Protein AF-A0AB38G2Z1-F1 (afdb_monomer_lite)

InterPro domains:
  IPR015406 Tip attachment protein J, central straight fiber domain [PF09327] (31-161)
  IPR053171 Viral Tip Attachment Protein [PTHR36251] (5-159)

Structure (mmCIF, N/CA/C/O backbone):
data_AF-A0AB38G2Z1-F1
#
_entry.id   AF-A0AB38G2Z1-F1
#
loop_
_atom_site.group_PDB
_atom_site.id
_atom_site.type_symbol
_atom_site.label_atom_id
_atom_site.label_alt_id
_atom_site.label_comp_id
_atom_site.label_asym_id
_atom_site.label_entity_id
_atom_site.label_seq_id
_atom_site.pdbx_PDB_ins_code
_atom_site.Cartn_x
_atom_site.Cartn_y
_atom_site.Cartn_z
_atom_site.occupancy
_atom_site.B_iso_or_equiv
_atom_site.auth_seq_id
_atom_site.auth_comp_id
_atom_site.auth_asym_id
_atom_site.auth_atom_id
_atom_site.pdbx_PDB_model_num
ATOM 1 N N . MET A 1 1 ? -8.524 14.652 27.111 1.00 71.44 1 MET A N 1
ATOM 2 C CA . MET A 1 1 ? -8.494 13.178 27.231 1.00 71.44 1 MET A CA 1
ATOM 3 C C . MET A 1 1 ? -9.854 12.721 27.721 1.00 71.44 1 MET A C 1
ATOM 5 O O . MET A 1 1 ? -10.343 13.290 28.689 1.00 71.44 1 MET A O 1
ATOM 9 N N . VAL A 1 2 ? -10.453 11.740 27.056 1.00 78.50 2 VAL A N 1
ATOM 10 C CA . VAL A 1 2 ? -11.682 11.056 27.477 1.00 78.50 2 VAL A CA 1
ATOM 11 C C . VAL A 1 2 ? -11.303 9.614 27.784 1.00 78.50 2 VAL A C 1
ATOM 13 O O . VAL A 1 2 ? -10.654 8.971 26.965 1.00 78.50 2 VAL A O 1
ATOM 16 N N . LYS A 1 3 ? -11.662 9.116 28.967 1.00 84.94 3 LYS A N 1
ATOM 17 C CA . LYS A 1 3 ? -11.388 7.740 29.392 1.00 84.94 3 LYS A CA 1
ATOM 18 C C . LYS A 1 3 ? -12.675 7.131 29.926 1.00 84.94 3 LYS A C 1
ATOM 20 O O . LYS A 1 3 ? -13.270 7.692 30.843 1.00 84.94 3 LYS A O 1
ATOM 25 N N . THR A 1 4 ? -13.051 5.980 29.387 1.00 87.44 4 THR A N 1
ATOM 26 C CA . THR A 1 4 ? -14.281 5.275 29.748 1.00 87.44 4 THR A CA 1
ATOM 27 C C . THR A 1 4 ? -13.966 3.803 29.959 1.00 87.44 4 THR A C 1
ATOM 29 O O . THR A 1 4 ? -13.346 3.166 29.113 1.00 87.44 4 THR A O 1
ATOM 32 N N . THR A 1 5 ? -14.403 3.245 31.082 1.00 78.25 5 THR A N 1
ATOM 33 C CA . THR A 1 5 ? -14.364 1.802 31.339 1.00 78.25 5 THR A CA 1
ATOM 34 C C . THR A 1 5 ? -15.727 1.379 31.854 1.00 78.25 5 THR A C 1
ATOM 36 O O . THR A 1 5 ? -16.205 1.951 32.832 1.00 78.25 5 THR A O 1
ATOM 39 N N . VAL A 1 6 ? -16.344 0.401 31.199 1.00 83.56 6 VAL A N 1
ATOM 40 C CA . VAL A 1 6 ? -17.658 -0.143 31.552 1.00 83.56 6 VAL A CA 1
ATOM 41 C C . VAL A 1 6 ? -17.539 -1.659 31.632 1.00 83.56 6 VAL A C 1
ATOM 43 O O . VAL A 1 6 ? -16.950 -2.280 30.749 1.00 83.56 6 VAL A O 1
ATOM 46 N N . ALA A 1 7 ? -18.096 -2.245 32.686 1.00 77.06 7 ALA A N 1
ATOM 47 C CA . ALA A 1 7 ? -18.267 -3.683 32.829 1.00 77.06 7 ALA A CA 1
ATOM 48 C C . ALA A 1 7 ? -19.706 -3.954 33.287 1.00 77.06 7 ALA A C 1
ATOM 50 O O . ALA A 1 7 ? -20.135 -3.466 34.330 1.00 77.06 7 ALA A O 1
ATOM 51 N N . GLU A 1 8 ? -20.435 -4.709 32.480 1.00 82.69 8 GLU A N 1
ATOM 52 C CA . GLU A 1 8 ? -21.774 -5.238 32.724 1.00 82.69 8 GLU A CA 1
ATOM 53 C C . GLU A 1 8 ? -21.697 -6.772 32.710 1.00 82.69 8 GLU A C 1
ATOM 55 O O . GLU A 1 8 ? -20.661 -7.336 32.355 1.00 82.69 8 GLU A O 1
ATOM 60 N N . VAL A 1 9 ? -22.784 -7.455 33.086 1.00 76.06 9 VAL A N 1
ATOM 61 C CA . VAL A 1 9 ? -22.816 -8.928 33.213 1.00 76.06 9 VAL A CA 1
ATOM 62 C C . VAL A 1 9 ? -22.315 -9.632 31.945 1.00 76.06 9 VAL A C 1
ATOM 64 O O . VAL A 1 9 ? -21.557 -10.590 32.052 1.00 76.06 9 VAL A O 1
ATOM 67 N N . ASP A 1 10 ? -22.651 -9.097 30.766 1.00 85.06 10 ASP A N 1
ATOM 68 C CA . ASP A 1 10 ? -22.335 -9.713 29.471 1.00 85.06 10 ASP A CA 1
ATOM 69 C C . ASP A 1 10 ? -21.431 -8.850 28.575 1.00 85.06 10 ASP A C 1
ATOM 71 O O . ASP A 1 10 ? -21.252 -9.167 27.396 1.00 85.06 10 ASP A O 1
ATOM 75 N N . LYS A 1 11 ? -20.880 -7.740 29.090 1.00 90.56 11 LYS A N 1
ATOM 76 C CA . LYS A 1 11 ? -20.107 -6.787 28.278 1.00 90.56 11 LYS A CA 1
ATOM 77 C C . LYS A 1 11 ? -19.007 -6.083 29.063 1.00 90.56 11 LYS A C 1
ATOM 79 O O . LYS A 1 11 ? -19.262 -5.460 30.086 1.00 90.56 11 LYS A O 1
ATOM 84 N N . ALA A 1 12 ? -17.800 -6.068 28.513 1.00 92.25 12 ALA A N 1
ATOM 85 C CA . ALA A 1 12 ? -16.697 -5.216 28.938 1.00 92.25 12 ALA A CA 1
ATOM 86 C C . ALA A 1 12 ? -16.305 -4.253 27.806 1.00 92.25 12 ALA A C 1
ATOM 88 O O . ALA A 1 12 ? -16.150 -4.654 26.653 1.00 92.25 12 ALA A O 1
ATOM 89 N N . LEU A 1 13 ? -16.127 -2.975 28.134 1.00 94.62 13 LEU A N 1
ATOM 90 C CA . LEU A 1 13 ? -15.671 -1.921 27.227 1.00 94.62 13 LEU A CA 1
ATOM 91 C C . LEU A 1 13 ? -14.599 -1.089 27.930 1.00 94.62 13 LEU A C 1
ATOM 93 O O . LEU A 1 13 ? -14.817 -0.575 29.026 1.00 94.62 13 LEU A O 1
ATOM 97 N N . ALA A 1 14 ? -13.471 -0.890 27.261 1.00 96.06 14 ALA A N 1
ATOM 98 C CA . ALA A 1 14 ? -12.477 0.106 27.620 1.00 96.06 14 ALA A CA 1
ATOM 99 C C . ALA A 1 14 ? -12.232 1.025 26.419 1.00 96.06 14 ALA A C 1
ATOM 101 O O . ALA A 1 14 ? -11.933 0.558 25.322 1.00 96.06 14 ALA A O 1
ATOM 102 N N . GLU A 1 15 ? -12.347 2.333 26.628 1.00 96.81 15 GLU A N 1
ATOM 103 C CA . GLU A 1 15 ? -12.062 3.355 25.627 1.00 96.81 15 GLU A CA 1
ATOM 104 C C . GLU A 1 15 ? -11.140 4.431 26.212 1.00 96.81 15 GLU A C 1
ATOM 106 O O . GLU A 1 15 ? -11.332 4.907 27.336 1.00 96.81 15 GLU A O 1
ATOM 111 N N . LEU A 1 16 ? -10.143 4.832 25.428 1.00 96.31 16 LEU A N 1
ATOM 112 C CA . LEU A 1 16 ? -9.322 6.007 25.678 1.00 96.31 16 LEU A CA 1
ATOM 113 C C . LEU A 1 16 ? -9.250 6.835 24.397 1.00 96.31 16 LEU A C 1
ATOM 115 O O . LEU A 1 16 ? -8.882 6.311 23.354 1.00 96.31 16 LEU A O 1
ATOM 119 N N . SER A 1 17 ? -9.564 8.124 24.488 1.00 96.38 17 SER A N 1
ATOM 120 C CA . SER A 1 17 ? -9.448 9.069 23.380 1.00 96.38 17 SER A CA 1
ATOM 121 C C . SER A 1 17 ? -8.668 10.308 23.812 1.00 96.38 17 SER A C 1
ATOM 123 O O . SER A 1 17 ? -9.024 10.996 24.777 1.00 96.38 17 SER A O 1
ATOM 125 N N . THR A 1 18 ? -7.615 10.630 23.075 1.00 97.25 18 THR A N 1
ATOM 126 C CA . THR A 1 18 ? -6.807 11.835 23.254 1.00 97.25 18 THR A CA 1
ATOM 127 C C . THR A 1 18 ? -6.932 12.693 22.011 1.00 97.25 18 THR A C 1
ATOM 129 O O . THR A 1 18 ? -6.688 12.224 20.909 1.00 97.25 18 THR A O 1
ATOM 132 N N . THR A 1 19 ? -7.292 13.962 22.189 1.00 96.88 19 THR A N 1
ATOM 133 C CA . THR A 1 19 ? -7.375 14.934 21.099 1.00 96.88 19 THR A CA 1
ATOM 134 C C . THR A 1 19 ? -6.501 16.128 21.439 1.00 96.88 19 THR A C 1
ATOM 136 O O . THR A 1 19 ? -6.592 16.667 22.544 1.00 96.88 19 THR A O 1
ATOM 139 N N . VAL A 1 20 ? -5.669 16.533 20.487 1.00 97.19 20 VAL A N 1
ATOM 140 C CA . VAL A 1 20 ? -4.876 17.762 20.527 1.00 97.19 20 VAL A CA 1
ATOM 141 C C . VAL A 1 20 ? -5.331 18.626 19.362 1.00 97.19 20 VAL A C 1
ATOM 143 O O . VAL A 1 20 ? -5.394 18.152 18.230 1.00 97.19 20 VAL A O 1
ATOM 146 N N . GLN A 1 21 ? -5.662 19.884 19.634 1.00 97.25 21 GLN A N 1
ATOM 147 C CA . GLN A 1 21 ? -6.110 20.830 18.621 1.00 97.25 21 GLN A CA 1
ATOM 148 C C . GLN A 1 21 ? -5.377 22.158 18.787 1.00 97.25 21 GLN A C 1
ATOM 150 O O . GLN A 1 21 ? -5.237 22.657 19.902 1.00 97.25 21 GLN A O 1
ATOM 155 N N . ALA A 1 22 ? -4.955 22.736 17.667 1.00 97.50 22 ALA A N 1
ATOM 156 C CA . ALA A 1 22 ? -4.492 24.113 17.568 1.00 97.50 22 ALA A CA 1
ATOM 157 C C . ALA A 1 22 ? -5.305 24.828 16.483 1.00 97.50 22 ALA A C 1
ATOM 159 O O . ALA A 1 22 ? -5.638 24.225 15.461 1.00 97.50 22 ALA A O 1
ATOM 160 N N . GLN A 1 23 ? -5.640 26.098 16.699 1.00 96.50 23 GLN A N 1
ATOM 161 C CA . GLN A 1 23 ? -6.435 26.878 15.756 1.00 96.50 23 GLN A CA 1
ATOM 162 C C . GLN A 1 23 ? -5.986 28.338 15.739 1.00 96.50 23 GLN A C 1
ATOM 164 O O . GLN A 1 23 ? -5.752 28.922 16.796 1.00 96.50 23 GLN A O 1
ATOM 169 N N . ILE A 1 24 ? -5.903 28.909 14.538 1.00 95.69 24 ILE A N 1
ATOM 170 C CA . ILE A 1 24 ? -5.784 30.349 14.291 1.00 95.69 24 ILE A CA 1
ATOM 171 C C . ILE A 1 24 ? -6.740 30.656 13.139 1.00 95.69 24 ILE A C 1
ATOM 173 O O . ILE A 1 24 ? -6.655 30.014 12.091 1.00 95.69 24 ILE A O 1
ATOM 177 N N . ASP A 1 25 ? -7.660 31.596 13.351 1.00 93.62 25 ASP A N 1
ATOM 178 C CA . ASP A 1 25 ? -8.722 31.936 12.400 1.00 93.62 25 ASP A CA 1
ATOM 179 C C . ASP A 1 25 ? -9.446 30.672 11.872 1.00 93.62 25 ASP A C 1
ATOM 181 O O . ASP A 1 25 ? -9.908 29.829 12.655 1.00 93.62 25 ASP A O 1
ATOM 185 N N . ASP A 1 26 ? -9.501 30.508 10.547 1.00 90.88 26 ASP A N 1
ATOM 186 C CA . ASP A 1 26 ? -10.149 29.391 9.849 1.00 90.88 26 ASP A CA 1
ATOM 187 C C . ASP A 1 26 ? -9.239 28.164 9.647 1.00 90.88 26 ASP A C 1
ATOM 189 O O . ASP A 1 26 ? -9.645 27.175 9.021 1.00 90.88 26 ASP A O 1
ATOM 193 N N . VAL A 1 27 ? -8.004 28.199 10.162 1.00 95.44 27 VAL A N 1
ATOM 194 C CA . VAL A 1 27 ? -7.058 27.081 10.080 1.00 95.44 27 VAL A CA 1
ATOM 195 C C . VAL A 1 27 ? -7.063 26.299 11.386 1.00 95.44 27 VAL A C 1
ATOM 197 O O . VAL A 1 27 ? -6.715 26.819 12.443 1.00 95.44 27 VAL A O 1
ATOM 200 N N . THR A 1 28 ? -7.430 25.020 11.323 1.00 97.31 28 THR A N 1
ATOM 201 C CA . THR A 1 28 ? -7.435 24.115 12.485 1.00 97.31 28 THR A CA 1
ATOM 202 C C . THR A 1 28 ? -6.514 22.932 12.231 1.00 97.31 28 THR A C 1
ATOM 204 O O . THR A 1 28 ? -6.719 22.217 11.259 1.00 97.31 28 THR A O 1
ATOM 207 N N . ALA A 1 29 ? -5.555 22.664 13.112 1.00 97.81 29 ALA A N 1
ATOM 208 C CA . ALA A 1 29 ? -4.786 21.422 13.132 1.00 97.81 29 ALA A CA 1
ATOM 209 C C . ALA A 1 29 ? -5.280 20.528 14.274 1.00 97.81 29 ALA A C 1
ATOM 211 O O . ALA A 1 29 ? -5.492 20.998 15.390 1.00 97.81 29 ALA A O 1
ATOM 212 N N . THR A 1 30 ? -5.462 19.241 13.996 1.00 97.44 30 THR A N 1
ATOM 213 C CA . THR A 1 30 ? -5.991 18.252 14.941 1.00 97.44 30 THR A CA 1
ATOM 214 C C . THR A 1 30 ? -5.185 16.964 14.887 1.00 97.44 30 THR A C 1
ATOM 216 O O . THR A 1 30 ? -4.815 16.495 13.809 1.00 97.44 30 THR A O 1
ATOM 219 N N . LEU A 1 31 ? -4.949 16.381 16.056 1.00 97.44 31 LEU A N 1
ATOM 220 C CA . LEU A 1 31 ? -4.465 15.021 16.238 1.00 97.44 31 LEU A CA 1
ATOM 221 C C . LEU A 1 31 ? -5.435 14.296 17.172 1.00 97.44 31 LEU A C 1
ATOM 223 O O . LEU A 1 31 ? -5.805 14.836 18.213 1.00 97.44 31 LEU A O 1
ATOM 227 N N . GLU A 1 32 ? -5.827 13.084 16.810 1.00 97.56 32 GLU A N 1
ATOM 228 C CA . GLU A 1 32 ? -6.679 12.201 17.598 1.00 97.56 32 GLU A CA 1
ATOM 229 C C . GLU A 1 32 ? -6.014 10.824 17.712 1.00 97.56 32 GLU A C 1
ATOM 231 O O . GLU A 1 32 ? -5.606 10.242 16.707 1.00 97.56 32 GLU A O 1
ATOM 236 N N . ASP A 1 33 ? -5.912 10.318 18.937 1.00 97.88 33 ASP A N 1
ATOM 237 C CA . ASP A 1 33 ? -5.490 8.958 19.268 1.00 97.88 33 ASP A CA 1
ATOM 238 C C . ASP A 1 33 ? -6.617 8.280 20.046 1.00 97.88 33 ASP A C 1
ATOM 240 O O . ASP A 1 33 ? -6.979 8.728 21.139 1.00 97.88 33 ASP A O 1
ATOM 244 N N . LYS A 1 34 ? -7.201 7.236 19.458 1.00 97.56 34 LYS A N 1
ATOM 245 C CA . LYS A 1 34 ? -8.332 6.499 20.011 1.00 97.56 34 LYS A CA 1
ATOM 246 C C . LY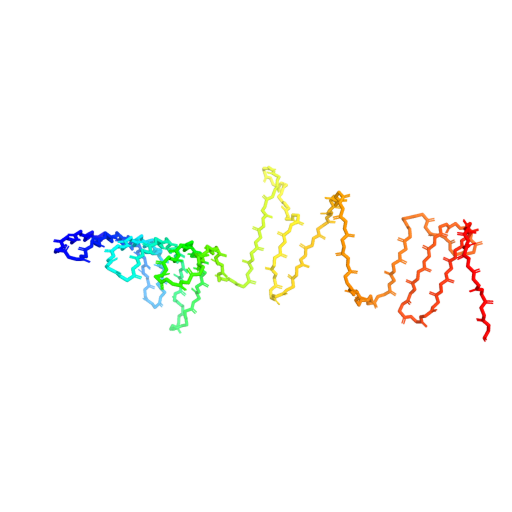S A 1 34 ? -7.995 5.019 20.152 1.00 97.56 34 LYS A C 1
ATOM 248 O O . LYS A 1 34 ? -7.749 4.327 19.164 1.00 97.56 34 LYS A O 1
ATOM 253 N N . LEU A 1 35 ? -8.091 4.521 21.379 1.00 97.75 35 LEU A N 1
ATOM 254 C CA . LEU A 1 35 ? -7.978 3.117 21.755 1.00 97.75 35 LEU A CA 1
ATOM 255 C C . LEU A 1 35 ? -9.350 2.607 22.197 1.00 97.75 35 LEU A C 1
ATOM 257 O O . LEU A 1 35 ? -9.991 3.212 23.057 1.00 97.75 35 LEU A O 1
ATOM 261 N N . THR A 1 36 ? -9.790 1.478 21.656 1.00 97.38 36 THR A N 1
ATOM 262 C CA . THR A 1 36 ? -11.041 0.823 22.048 1.00 97.38 36 THR A CA 1
ATOM 263 C C . THR A 1 36 ? -10.816 -0.677 22.168 1.00 97.38 36 THR A C 1
ATOM 265 O O . THR A 1 36 ? -10.310 -1.305 21.242 1.00 97.38 36 THR A O 1
ATOM 268 N N . ALA A 1 37 ? -11.215 -1.259 23.293 1.00 97.50 37 ALA A N 1
ATOM 269 C CA . ALA A 1 37 ? -11.269 -2.697 23.507 1.00 97.50 37 ALA A CA 1
ATOM 270 C C . ALA A 1 37 ? -12.669 -3.079 23.988 1.00 97.50 37 ALA A C 1
ATOM 272 O O . ALA A 1 37 ? -13.202 -2.457 24.907 1.00 97.50 37 ALA A O 1
ATOM 273 N N . THR A 1 38 ? -13.268 -4.091 23.369 1.00 97.12 38 THR A N 1
ATOM 274 C CA . THR A 1 38 ? -14.590 -4.608 23.744 1.00 97.12 38 THR A CA 1
ATOM 275 C C . THR A 1 38 ? -14.564 -6.120 23.817 1.00 97.12 38 THR A C 1
ATOM 277 O O . THR A 1 38 ? -13.866 -6.762 23.033 1.00 97.12 38 THR A O 1
ATOM 280 N N . VAL A 1 39 ? -15.328 -6.674 24.751 1.00 96.62 39 VAL A N 1
ATOM 281 C CA . VAL A 1 39 ? -15.626 -8.103 24.852 1.00 96.62 39 VAL A CA 1
ATOM 282 C C . VAL A 1 39 ? -17.090 -8.234 25.249 1.00 96.62 39 VAL A C 1
ATOM 284 O O . VAL A 1 39 ? -17.517 -7.583 26.199 1.00 96.62 39 VAL A O 1
ATOM 287 N N . ASP A 1 40 ? -17.849 -9.061 24.546 1.00 94.50 40 ASP A N 1
ATOM 288 C CA . ASP A 1 40 ? -19.215 -9.432 24.910 1.00 94.50 40 ASP A CA 1
ATOM 289 C C . ASP A 1 40 ? -19.539 -10.868 24.465 1.00 94.50 40 ASP A C 1
ATOM 291 O O . ASP A 1 40 ? -18.672 -11.596 23.972 1.00 94.50 40 ASP A O 1
ATOM 295 N N . ALA A 1 41 ? -20.791 -11.294 24.645 1.00 92.31 41 ALA A N 1
ATOM 296 C CA . ALA A 1 41 ? -21.257 -12.627 24.255 1.00 92.31 41 ALA A CA 1
ATOM 297 C C . ALA A 1 41 ? -21.121 -12.928 22.746 1.00 92.31 41 ALA A C 1
ATOM 299 O O . ALA A 1 41 ? -21.167 -14.090 22.341 1.00 92.31 41 ALA A O 1
ATOM 300 N N . THR A 1 42 ? -20.978 -11.901 21.908 1.00 92.25 42 THR A N 1
ATOM 301 C CA . THR A 1 42 ? -20.909 -12.022 20.446 1.00 92.25 42 THR A CA 1
ATOM 302 C C . THR A 1 42 ? -19.483 -11.951 19.906 1.00 92.25 42 THR A C 1
ATOM 304 O O . THR A 1 42 ? -19.250 -12.352 18.760 1.00 92.25 42 THR A O 1
ATOM 307 N N . GLY A 1 43 ? -18.514 -11.506 20.713 1.00 95.50 43 GLY A N 1
ATOM 308 C CA . GLY A 1 43 ? -17.120 -11.457 20.297 1.00 95.50 43 GLY A CA 1
ATOM 309 C C . GLY A 1 43 ? -16.229 -10.510 21.092 1.00 95.50 43 GLY A C 1
ATOM 310 O O . GLY A 1 43 ? -16.545 -10.066 22.192 1.00 95.50 43 GLY A O 1
ATOM 311 N N . ALA A 1 44 ? -15.077 -10.203 20.503 1.00 97.19 44 ALA A N 1
ATOM 312 C CA . ALA A 1 44 ? -14.115 -9.253 21.034 1.00 97.19 44 ALA A CA 1
ATOM 313 C C . ALA A 1 44 ? -13.521 -8.387 19.918 1.00 97.19 44 ALA A C 1
ATOM 315 O O . ALA A 1 44 ? -13.239 -8.868 18.817 1.00 97.19 44 ALA A O 1
ATOM 316 N N . THR A 1 45 ? -13.278 -7.1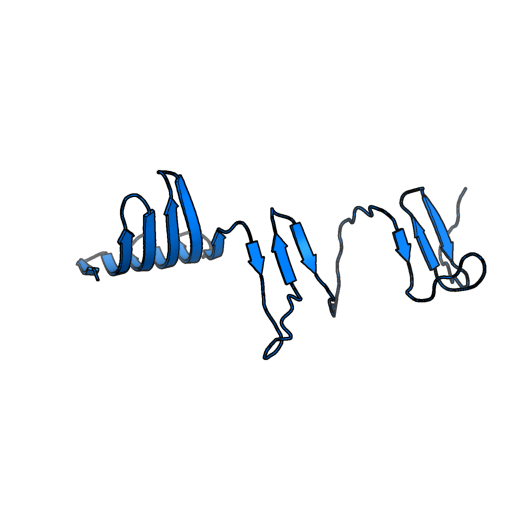11 20.214 1.00 97.44 45 THR A N 1
ATOM 317 C CA . THR A 1 45 ? -12.525 -6.219 19.324 1.00 97.44 45 THR A CA 1
ATOM 318 C C . THR A 1 45 ? -11.455 -5.453 20.086 1.00 97.44 45 THR A C 1
ATOM 320 O O . THR A 1 45 ? -11.635 -5.095 21.249 1.00 97.44 45 THR A O 1
ATOM 323 N N . ALA A 1 46 ? -10.340 -5.185 19.414 1.00 98.12 46 ALA A N 1
ATOM 324 C CA . ALA A 1 46 ? -9.300 -4.279 19.882 1.00 98.12 46 ALA A CA 1
ATOM 325 C C . ALA A 1 46 ? -8.882 -3.386 18.713 1.00 98.12 46 ALA A C 1
ATOM 327 O O . ALA A 1 46 ? -8.453 -3.889 17.672 1.00 98.12 46 ALA A O 1
ATOM 328 N N . ILE A 1 47 ? -9.056 -2.074 18.860 1.00 98.19 47 ILE A N 1
ATOM 329 C CA . ILE A 1 47 ? -8.857 -1.090 17.797 1.00 98.19 47 ILE A CA 1
ATOM 330 C C . ILE A 1 47 ? -8.028 0.077 18.331 1.00 98.19 47 ILE A C 1
ATOM 332 O O . ILE A 1 47 ? -8.363 0.670 19.353 1.00 98.19 47 ILE A O 1
ATOM 336 N N . HIS A 1 48 ? -6.974 0.431 17.604 1.00 98.38 48 HIS A N 1
ATOM 337 C CA . HIS A 1 48 ? -6.177 1.636 17.811 1.00 98.38 48 HIS A CA 1
ATOM 338 C C . HIS A 1 48 ? -6.240 2.470 16.534 1.00 98.38 48 HIS A C 1
ATOM 340 O O . HIS A 1 48 ? -5.877 1.991 15.459 1.00 98.38 48 HIS A O 1
ATOM 346 N N . THR A 1 49 ? -6.731 3.700 16.640 1.00 98.06 49 THR A N 1
ATOM 347 C CA . THR A 1 49 ? -6.838 4.646 15.530 1.00 98.06 49 THR A CA 1
ATOM 348 C C . THR A 1 49 ? -6.041 5.900 15.842 1.00 98.06 49 THR A C 1
ATOM 350 O O . THR A 1 49 ? -6.316 6.571 16.829 1.00 98.06 49 THR A O 1
ATOM 353 N N . LEU A 1 50 ? -5.104 6.236 14.960 1.00 97.88 50 LEU A N 1
ATOM 354 C CA . LEU A 1 50 ? -4.417 7.522 14.944 1.00 97.88 50 LEU A CA 1
ATOM 355 C C . LEU A 1 50 ? -4.920 8.325 13.752 1.00 97.88 50 LEU A C 1
ATOM 357 O O . LEU A 1 50 ? -4.952 7.818 12.627 1.00 97.88 50 LEU A O 1
ATOM 361 N N . LYS A 1 51 ? -5.279 9.584 13.975 1.00 97.69 51 LYS A N 1
ATOM 362 C CA . LYS A 1 51 ? -5.719 10.502 12.928 1.00 97.69 51 LYS A CA 1
ATOM 363 C C . LYS A 1 51 ? -5.050 11.850 13.118 1.00 97.69 51 LYS A C 1
ATOM 365 O O . LYS A 1 51 ? -5.162 12.460 14.172 1.00 97.69 51 LYS A O 1
ATOM 370 N N . ALA A 1 52 ? -4.409 12.337 12.070 1.00 98.00 52 ALA A N 1
ATOM 371 C CA . ALA A 1 52 ? -3.959 13.713 11.971 1.00 98.00 52 ALA A CA 1
ATOM 372 C C . ALA A 1 52 ? -4.782 14.415 10.896 1.00 98.00 52 ALA A C 1
ATOM 374 O O . ALA A 1 52 ? -5.165 13.809 9.890 1.00 98.00 52 ALA A O 1
ATOM 375 N N . GLY A 1 53 ? -5.051 15.698 11.074 1.00 97.38 53 GLY A N 1
ATOM 376 C CA . GLY A 1 53 ? -5.687 16.453 10.016 1.00 97.38 53 GLY A CA 1
ATOM 377 C C . GLY A 1 53 ? -5.664 17.950 10.219 1.00 97.38 53 GLY A C 1
ATOM 378 O O . GLY A 1 53 ? -5.621 18.440 11.346 1.00 97.38 53 GLY A O 1
ATOM 379 N N . VAL A 1 54 ? -5.708 18.663 9.101 1.00 97.62 54 VAL A N 1
ATOM 380 C CA . VAL A 1 54 ? -5.736 20.117 9.044 1.00 97.62 54 VAL A CA 1
ATOM 381 C C . VAL A 1 54 ? -6.963 20.550 8.253 1.00 97.62 54 VAL A C 1
ATOM 383 O O . VAL A 1 54 ? -7.213 20.047 7.159 1.00 97.62 54 VAL A O 1
ATOM 386 N N . ARG A 1 55 ? -7.727 21.490 8.800 1.00 96.94 55 ARG A N 1
ATOM 387 C CA . ARG A 1 55 ? -8.769 22.224 8.091 1.00 96.94 55 ARG A CA 1
ATOM 388 C C . ARG A 1 55 ? -8.194 23.562 7.650 1.00 96.94 55 ARG A C 1
ATOM 390 O O . ARG A 1 55 ? -7.697 24.291 8.498 1.00 96.94 55 ARG A O 1
ATOM 397 N N . ILE A 1 56 ? -8.257 23.871 6.358 1.00 94.94 56 ILE A N 1
ATOM 398 C CA . ILE A 1 56 ? -7.815 25.150 5.779 1.00 94.94 56 ILE A CA 1
ATOM 399 C C . ILE A 1 56 ? -8.939 25.651 4.881 1.00 94.94 56 ILE A C 1
ATOM 401 O O . ILE A 1 56 ? -9.357 24.924 3.978 1.00 94.94 56 ILE A O 1
ATOM 405 N N . ASN A 1 57 ? -9.434 26.869 5.120 1.00 91.81 57 ASN A N 1
ATOM 406 C CA . ASN A 1 57 ? -10.514 27.479 4.330 1.00 91.81 57 ASN A CA 1
ATOM 407 C C . ASN A 1 57 ? -11.733 26.543 4.182 1.00 91.81 57 ASN A C 1
ATOM 409 O O . ASN A 1 57 ? -12.272 26.357 3.093 1.00 91.81 57 ASN A O 1
ATOM 413 N N . GLY A 1 58 ? -12.108 25.864 5.271 1.00 91.06 58 GLY A N 1
ATOM 414 C CA . GLY A 1 58 ? -13.213 24.899 5.300 1.00 91.06 58 GLY A CA 1
ATOM 415 C C . GLY A 1 58 ? -12.915 23.509 4.713 1.00 91.06 58 GLY A C 1
ATOM 416 O O . GLY A 1 58 ? -13.691 22.585 4.958 1.00 91.06 58 GLY A O 1
ATOM 417 N N . ILE A 1 59 ? -11.794 23.308 4.011 1.00 95.00 59 ILE A N 1
ATOM 418 C CA . ILE A 1 59 ? -11.414 22.009 3.430 1.00 95.00 59 ILE A CA 1
ATOM 419 C C . ILE A 1 59 ? -10.600 21.203 4.440 1.00 95.00 59 ILE A C 1
ATOM 421 O O . ILE A 1 59 ? -9.614 21.698 4.983 1.00 95.00 59 ILE A O 1
ATOM 425 N N . MET A 1 60 ? -11.002 19.953 4.679 1.00 94.25 60 MET A N 1
ATOM 426 C CA . MET A 1 60 ? -10.300 19.033 5.572 1.00 94.25 60 MET A CA 1
ATOM 427 C C . MET A 1 60 ? -9.312 18.157 4.798 1.00 94.25 60 MET A C 1
ATOM 429 O O . MET A 1 60 ? -9.701 17.455 3.867 1.00 94.25 60 MET A O 1
ATOM 433 N N . TYR A 1 61 ? -8.064 18.140 5.251 1.00 96.50 61 TYR A N 1
ATOM 434 C CA . TYR A 1 61 ? -7.016 17.223 4.815 1.00 96.50 61 TYR A CA 1
ATOM 435 C C . TYR A 1 61 ? -6.659 16.325 5.991 1.00 96.50 61 TYR A C 1
ATOM 437 O O . TYR A 1 61 ? -6.388 16.822 7.083 1.00 96.50 61 TYR A O 1
ATOM 445 N N . ASN A 1 62 ? -6.670 15.010 5.806 1.00 95.69 62 ASN A N 1
ATOM 446 C CA . ASN A 1 62 ? -6.392 14.068 6.882 1.00 95.69 62 ASN A CA 1
ATOM 447 C C . ASN A 1 62 ? -5.471 12.939 6.432 1.00 95.69 62 ASN A C 1
ATOM 449 O O . ASN A 1 62 ? -5.461 12.528 5.274 1.00 95.69 62 ASN A O 1
ATOM 453 N N . ALA A 1 63 ? -4.736 12.416 7.401 1.00 97.56 63 ALA A N 1
ATOM 454 C CA . ALA A 1 63 ? -4.045 11.149 7.306 1.00 97.56 63 ALA A CA 1
ATOM 455 C C . ALA A 1 63 ? -4.356 10.327 8.560 1.00 97.56 63 ALA A C 1
ATOM 457 O O . ALA A 1 63 ? -4.694 10.877 9.612 1.00 97.56 63 ALA A O 1
ATOM 458 N N . GLY A 1 64 ? -4.256 9.009 8.472 1.00 97.31 64 GLY A N 1
ATOM 459 C CA . GLY A 1 64 ? -4.489 8.166 9.634 1.00 97.31 64 GLY A CA 1
ATOM 460 C C . GLY A 1 64 ? -4.046 6.727 9.466 1.00 97.31 64 GLY A C 1
ATOM 461 O O . GLY A 1 64 ? -3.794 6.248 8.358 1.00 97.31 64 GLY A O 1
ATOM 462 N N . MET A 1 65 ? -3.981 6.046 10.601 1.00 98.00 65 MET A N 1
ATOM 463 C CA . MET A 1 65 ? -3.676 4.630 10.730 1.00 98.00 65 MET A CA 1
ATOM 464 C C . MET A 1 65 ? -4.728 3.979 11.625 1.00 98.00 65 MET A C 1
ATOM 466 O O . MET A 1 65 ? -5.130 4.557 12.632 1.00 98.00 65 MET A O 1
ATOM 470 N N . SER A 1 66 ? -5.150 2.766 11.281 1.00 97.69 66 SER A N 1
ATOM 471 C CA . SER A 1 66 ? -5.986 1.930 12.140 1.00 97.69 66 SER A CA 1
ATOM 472 C C . SER A 1 66 ? -5.381 0.537 12.256 1.00 97.69 66 SER A C 1
ATOM 474 O O . SER A 1 66 ? -5.142 -0.117 11.241 1.00 97.69 66 SER A O 1
ATOM 476 N N . ILE A 1 67 ? -5.145 0.087 13.485 1.00 98.38 67 ILE A N 1
ATOM 477 C CA . ILE A 1 67 ? -4.797 -1.295 13.822 1.00 98.38 67 ILE A CA 1
ATOM 478 C C . ILE A 1 67 ? -6.041 -1.909 14.451 1.00 98.38 67 ILE A C 1
ATOM 480 O O . ILE A 1 67 ? -6.571 -1.354 15.411 1.00 98.38 67 ILE A O 1
ATOM 484 N N . ALA A 1 68 ? -6.522 -3.025 13.913 1.00 97.81 68 ALA A N 1
ATOM 485 C CA . ALA A 1 68 ? -7.757 -3.647 14.366 1.00 97.81 68 ALA A CA 1
ATOM 486 C C . ALA A 1 68 ? -7.641 -5.173 14.421 1.00 97.81 68 ALA A C 1
ATOM 488 O O . ALA A 1 68 ? -7.155 -5.804 13.479 1.00 97.81 68 ALA A O 1
ATOM 489 N N . VAL A 1 69 ? -8.155 -5.750 15.504 1.00 98.44 69 VAL A N 1
ATOM 490 C CA . VAL A 1 69 ? -8.461 -7.175 15.642 1.00 98.44 69 VAL A CA 1
ATOM 491 C C . VAL A 1 69 ? -9.959 -7.302 15.886 1.00 98.44 69 VAL A C 1
ATOM 493 O O . VAL A 1 69 ? -10.489 -6.647 16.785 1.00 98.44 69 VAL A O 1
ATOM 496 N N . LEU A 1 70 ? -10.635 -8.116 15.077 1.00 97.06 70 LEU A N 1
ATOM 497 C CA . LEU A 1 70 ? -12.063 -8.397 15.188 1.00 97.06 70 LEU A CA 1
ATOM 498 C C . LEU A 1 70 ? -12.255 -9.910 15.291 1.00 97.06 70 LEU A C 1
ATOM 500 O O . LEU A 1 70 ? -11.914 -10.648 14.363 1.00 97.06 70 LEU A O 1
ATOM 504 N N . ALA A 1 71 ? -12.779 -10.363 16.424 1.00 97.25 71 ALA A N 1
ATOM 505 C CA . ALA A 1 71 ? -13.107 -11.754 16.689 1.00 97.25 71 ALA A CA 1
ATOM 506 C C . ALA A 1 71 ? -14.615 -11.860 16.926 1.00 97.25 71 ALA A C 1
ATOM 508 O O . ALA A 1 71 ? -15.093 -11.581 18.019 1.00 97.25 71 ALA A O 1
ATOM 509 N N . GLU A 1 72 ? -15.361 -12.237 15.894 1.00 94.88 72 GLU A N 1
ATOM 510 C CA . GLU A 1 72 ? -16.813 -12.429 15.960 1.00 94.88 72 GLU A CA 1
ATOM 511 C C . GLU A 1 72 ? -17.143 -13.922 16.080 1.00 94.88 72 GLU A C 1
ATOM 513 O O . GLU A 1 72 ? -16.526 -14.760 15.412 1.00 94.88 72 GLU A O 1
ATOM 518 N N . ALA A 1 73 ? -18.133 -14.271 16.904 1.00 92.94 73 ALA A N 1
ATOM 519 C CA . ALA A 1 73 ? -18.564 -15.653 17.083 1.00 92.94 73 ALA A CA 1
ATOM 520 C C . ALA A 1 73 ? -18.960 -16.299 15.740 1.00 92.94 73 ALA A C 1
ATOM 522 O O . ALA A 1 73 ? -19.747 -15.754 14.966 1.00 92.94 73 ALA A O 1
ATOM 523 N N . GLY A 1 74 ? -18.399 -17.478 15.455 1.00 94.25 74 GLY A N 1
ATOM 524 C CA . GLY A 1 74 ? -18.679 -18.225 14.225 1.00 94.25 74 GLY A CA 1
ATOM 525 C C . GLY A 1 74 ? -17.982 -17.706 12.959 1.00 94.25 74 GLY A C 1
ATOM 526 O O . GLY A 1 74 ? -18.258 -18.231 11.880 1.00 94.25 74 GLY A O 1
ATOM 527 N N . LYS A 1 75 ? -17.075 -16.722 13.055 1.00 96.31 75 LYS A N 1
ATOM 528 C CA . LYS A 1 75 ? -16.280 -16.214 11.922 1.00 96.31 75 LYS A CA 1
ATOM 529 C C . LYS A 1 75 ? -14.772 -16.354 12.177 1.00 96.31 75 LYS A C 1
ATOM 531 O O . LYS A 1 75 ? -14.343 -16.370 13.330 1.00 96.31 75 LYS A O 1
ATOM 536 N N . PRO A 1 76 ? -13.939 -16.425 11.122 1.00 97.06 76 PRO A N 1
ATOM 537 C CA . PRO A 1 76 ? -12.496 -16.281 11.272 1.00 97.06 76 PRO A CA 1
ATOM 538 C C . PRO A 1 76 ? -12.130 -14.923 11.881 1.00 97.06 76 PRO A C 1
ATOM 540 O O . PRO A 1 76 ? -12.743 -13.906 11.557 1.00 97.06 76 PRO A O 1
ATOM 543 N N . VAL A 1 77 ? -11.095 -14.903 12.721 1.00 97.56 77 VAL A N 1
ATOM 544 C CA . VAL A 1 77 ? -10.542 -13.659 13.271 1.00 97.56 77 VAL A CA 1
ATOM 545 C C . VAL A 1 77 ? -9.937 -12.825 12.144 1.00 97.56 77 VAL A C 1
ATOM 547 O O . VAL A 1 77 ? -9.150 -13.330 11.341 1.00 97.56 77 VAL A O 1
ATOM 550 N N . VAL A 1 78 ? -10.265 -11.535 12.114 1.00 97.62 78 VAL A N 1
ATOM 551 C CA . VAL A 1 78 ? -9.693 -10.569 11.171 1.00 97.62 78 VAL A CA 1
ATOM 552 C C . VAL A 1 78 ? -8.678 -9.701 11.901 1.00 97.62 78 VAL A C 1
ATOM 554 O O . VAL A 1 78 ? -9.020 -9.009 12.858 1.00 97.62 78 VAL A O 1
ATOM 557 N N . THR A 1 79 ? -7.435 -9.696 11.422 1.00 97.69 79 THR A N 1
ATOM 558 C CA . THR A 1 79 ? -6.389 -8.765 11.860 1.00 97.69 79 THR A CA 1
ATOM 559 C C . THR A 1 79 ? -6.040 -7.828 10.708 1.00 97.69 79 THR A C 1
ATOM 561 O O . THR A 1 79 ? -5.895 -8.250 9.559 1.00 97.69 79 THR A O 1
ATOM 564 N N . ARG A 1 80 ? -5.965 -6.524 10.982 1.00 96.31 80 ARG A N 1
ATOM 565 C CA . ARG A 1 80 ? -5.737 -5.506 9.951 1.00 96.31 80 ARG A CA 1
ATOM 566 C C . ARG A 1 80 ? -4.888 -4.364 10.479 1.00 96.31 80 ARG A C 1
ATOM 568 O O . ARG A 1 80 ? -5.133 -3.859 11.570 1.00 96.31 80 ARG A O 1
ATOM 575 N N . VAL A 1 81 ? -3.983 -3.890 9.629 1.00 97.75 81 VAL A N 1
ATOM 576 C CA . VAL A 1 81 ? -3.401 -2.549 9.717 1.00 97.75 81 VAL A CA 1
ATOM 577 C C . VAL A 1 81 ? -3.766 -1.805 8.438 1.00 97.75 81 VAL A C 1
ATOM 579 O O . VAL A 1 81 ? -3.521 -2.302 7.341 1.00 97.75 81 VAL A O 1
ATOM 582 N N . GLY A 1 82 ? -4.411 -0.652 8.571 1.00 95.69 82 GLY A N 1
ATOM 583 C CA . GLY A 1 82 ? -4.830 0.187 7.454 1.00 95.69 82 GLY A CA 1
ATOM 584 C C . GLY A 1 82 ? -4.246 1.585 7.569 1.00 95.69 82 GLY A C 1
ATOM 585 O O . GLY A 1 82 ? -4.162 2.129 8.667 1.00 95.69 82 GLY A O 1
ATOM 586 N N . PHE A 1 83 ? -3.893 2.169 6.427 1.00 95.56 83 PHE A N 1
ATOM 587 C CA . PHE A 1 83 ? -3.406 3.540 6.316 1.00 95.56 83 PHE A CA 1
ATOM 588 C C . PHE A 1 83 ? -4.295 4.322 5.350 1.00 95.56 83 PHE A C 1
ATOM 590 O O . PHE A 1 83 ? -4.699 3.807 4.307 1.00 95.56 83 PHE A O 1
ATOM 597 N N . ASN A 1 84 ? -4.586 5.574 5.686 1.00 94.56 84 ASN A N 1
ATOM 598 C CA . ASN A 1 84 ? -5.248 6.531 4.811 1.00 94.56 84 ASN A CA 1
ATOM 599 C C . ASN A 1 84 ? -4.344 7.756 4.685 1.00 94.56 84 ASN A C 1
ATOM 601 O O . ASN A 1 84 ? -4.107 8.439 5.675 1.00 94.56 84 ASN A O 1
ATOM 605 N N . ALA A 1 85 ? -3.804 7.991 3.492 1.00 94.25 85 ALA A N 1
ATOM 606 C CA . ALA A 1 85 ? -2.975 9.146 3.163 1.00 94.25 85 ALA A CA 1
ATOM 607 C C . ALA A 1 85 ? -2.826 9.249 1.636 1.00 94.25 85 ALA A C 1
ATOM 609 O O . ALA A 1 85 ? -2.969 8.248 0.931 1.00 94.25 85 ALA A O 1
ATOM 610 N N . ASN A 1 86 ? -2.480 10.431 1.117 1.00 92.44 86 ASN A N 1
ATOM 611 C CA . ASN A 1 86 ? -2.074 10.573 -0.289 1.00 92.44 86 ASN A CA 1
ATOM 612 C C . ASN A 1 86 ? -0.679 9.984 -0.562 1.00 92.44 86 ASN A C 1
ATOM 614 O O . ASN A 1 86 ? -0.393 9.562 -1.685 1.00 92.44 86 ASN A O 1
ATOM 618 N N . GLN A 1 87 ? 0.178 9.969 0.463 1.00 92.38 87 GLN A N 1
ATOM 619 C CA . GLN A 1 87 ? 1.543 9.464 0.409 1.00 92.38 87 GLN A CA 1
ATOM 620 C C . GLN A 1 87 ? 1.839 8.622 1.652 1.00 92.38 87 GLN A C 1
ATOM 622 O O . GLN A 1 87 ? 1.616 9.070 2.775 1.00 92.38 87 GLN A O 1
ATOM 627 N N . PHE A 1 88 ? 2.368 7.419 1.449 1.00 93.56 88 PHE A N 1
ATOM 628 C CA . PHE A 1 88 ? 2.955 6.588 2.499 1.00 93.56 88 PHE A CA 1
ATOM 629 C C . PHE A 1 88 ? 4.412 6.332 2.131 1.00 93.56 88 PHE A C 1
ATOM 631 O O . PHE A 1 88 ? 4.676 5.726 1.097 1.00 93.56 88 PHE A O 1
ATOM 638 N N . VAL A 1 89 ? 5.351 6.827 2.934 1.00 89.94 89 VAL A N 1
ATOM 639 C CA . VAL A 1 89 ? 6.777 6.876 2.587 1.00 89.94 89 VAL A CA 1
ATOM 640 C C . VAL A 1 89 ? 7.584 6.316 3.750 1.00 89.94 89 VAL A C 1
ATOM 642 O O . VAL A 1 89 ? 7.484 6.822 4.867 1.00 89.94 89 VAL A O 1
ATOM 645 N N . LEU A 1 90 ? 8.406 5.297 3.498 1.00 89.81 90 LEU A N 1
ATOM 646 C CA . LEU A 1 90 ? 9.444 4.895 4.448 1.00 89.81 90 LEU A CA 1
ATOM 647 C C . LEU A 1 90 ? 10.683 5.739 4.179 1.00 89.81 90 LEU A C 1
ATOM 649 O O . LEU A 1 90 ? 11.106 5.832 3.030 1.00 89.81 90 LEU A O 1
ATOM 653 N N . MET A 1 91 ? 11.265 6.336 5.215 1.00 89.69 91 MET A N 1
ATOM 654 C CA . MET A 1 91 ? 12.489 7.130 5.099 1.00 89.69 91 MET A CA 1
ATOM 655 C C . MET A 1 91 ? 13.680 6.358 5.674 1.00 89.69 91 MET A C 1
ATOM 657 O O . MET A 1 91 ? 13.558 5.693 6.700 1.00 89.69 91 MET A O 1
ATOM 661 N N . SER A 1 92 ? 14.829 6.454 5.012 1.00 88.69 92 SER A N 1
ATOM 662 C CA . SER A 1 92 ? 16.111 5.878 5.426 1.00 88.69 92 SER A CA 1
ATOM 663 C C . SER A 1 92 ? 17.225 6.906 5.225 1.00 88.69 92 SER A C 1
ATOM 665 O O . SER A 1 92 ? 17.077 7.834 4.427 1.00 88.69 92 SER A O 1
ATOM 667 N N . GLY A 1 93 ? 18.335 6.738 5.942 1.00 87.69 93 GLY A N 1
ATOM 668 C CA . GLY A 1 93 ? 19.495 7.628 5.907 1.00 87.69 93 GLY A CA 1
ATOM 669 C C . GLY A 1 93 ? 19.677 8.449 7.186 1.00 87.69 93 GLY A C 1
ATOM 670 O O . GLY A 1 93 ? 19.049 8.173 8.209 1.00 87.69 93 GLY A O 1
ATOM 671 N N . SER A 1 94 ? 20.579 9.429 7.145 1.00 90.56 94 SER A N 1
ATOM 672 C CA . SER A 1 94 ? 20.989 10.225 8.309 1.00 90.56 94 SER A CA 1
ATOM 673 C C . SER A 1 94 ? 21.450 11.622 7.899 1.00 90.56 94 SER A C 1
ATOM 675 O O . SER A 1 94 ? 22.070 11.779 6.845 1.00 90.56 94 SER A O 1
ATOM 677 N N . GLY A 1 95 ? 21.212 12.617 8.759 1.00 87.50 95 GLY A N 1
ATOM 678 C CA . GLY A 1 95 ? 21.528 14.016 8.463 1.00 87.50 95 GLY A CA 1
ATOM 679 C C . GLY A 1 95 ? 20.771 14.497 7.225 1.00 87.50 95 GLY A C 1
ATOM 680 O O . GLY A 1 95 ? 19.595 14.183 7.064 1.00 87.50 95 GLY A O 1
ATOM 681 N N . ASP A 1 96 ? 21.466 15.187 6.324 1.00 89.62 96 ASP A N 1
ATOM 682 C CA . ASP A 1 96 ? 20.877 15.723 5.088 1.00 89.62 96 ASP A CA 1
ATOM 683 C C . ASP A 1 96 ? 20.688 14.665 3.985 1.00 89.62 96 ASP A C 1
ATOM 685 O O . ASP A 1 96 ? 20.105 14.942 2.938 1.00 89.62 96 ASP A O 1
ATOM 689 N 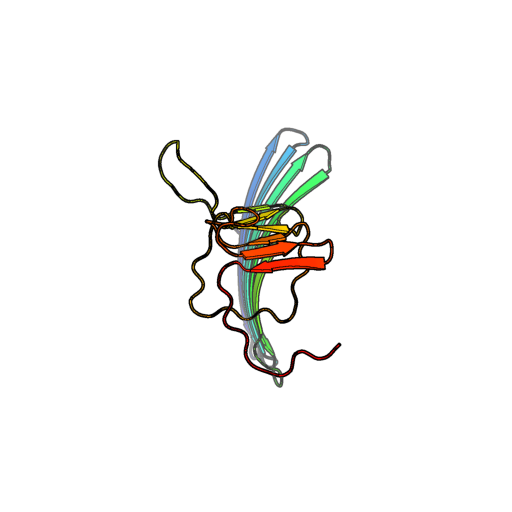N . THR A 1 97 ? 21.176 13.435 4.188 1.00 85.62 97 THR A N 1
ATOM 690 C CA . THR A 1 97 ? 21.038 12.350 3.206 1.00 85.62 97 THR A CA 1
ATOM 691 C C . THR A 1 97 ? 19.884 11.445 3.602 1.00 85.62 97 THR A C 1
ATOM 693 O O . THR A 1 97 ? 20.082 10.425 4.263 1.00 85.62 97 THR A O 1
ATOM 696 N N . GLN A 1 98 ? 18.674 11.821 3.191 1.00 88.44 98 GLN A N 1
ATOM 697 C CA . GLN A 1 98 ? 17.463 11.042 3.425 1.00 88.44 98 GLN A CA 1
ATOM 698 C C . GLN A 1 98 ? 16.838 10.596 2.102 1.00 88.44 98 GLN A C 1
ATOM 700 O O . GLN A 1 98 ? 16.721 11.376 1.160 1.00 88.44 98 GLN A O 1
ATOM 705 N N . TYR A 1 99 ? 16.439 9.330 2.014 1.00 88.94 99 TYR A N 1
ATOM 706 C CA . TYR A 1 99 ? 15.816 8.761 0.819 1.00 88.94 99 TYR A CA 1
ATOM 707 C C . TYR A 1 99 ? 14.704 7.783 1.193 1.00 88.94 99 TYR A C 1
ATOM 709 O O . TYR A 1 99 ? 14.637 7.297 2.322 1.00 88.94 99 TYR A O 1
ATOM 717 N N . SER A 1 100 ? 13.830 7.476 0.231 1.00 90.69 100 SER A N 1
ATOM 718 C CA . SER A 1 100 ? 12.773 6.485 0.408 1.00 90.69 100 SER A CA 1
ATOM 719 C C . SER A 1 100 ? 13.014 5.248 -0.456 1.00 90.69 100 SER A C 1
ATOM 721 O O . SER A 1 100 ? 12.977 5.356 -1.683 1.00 90.69 100 SER A O 1
ATOM 723 N N . PRO A 1 101 ? 13.265 4.065 0.136 1.00 91.00 101 PRO A N 1
ATOM 724 C CA . PRO A 1 101 ? 13.365 2.831 -0.637 1.00 91.00 101 PRO A CA 1
ATOM 725 C C . PRO A 1 101 ? 11.994 2.324 -1.112 1.00 91.00 101 PRO A C 1
ATOM 727 O O . PRO A 1 101 ? 11.946 1.593 -2.098 1.00 91.00 101 PRO A O 1
ATOM 730 N N . PHE A 1 102 ? 10.907 2.716 -0.433 1.00 95.31 102 PHE A N 1
ATOM 731 C CA . PHE A 1 102 ? 9.532 2.309 -0.714 1.00 95.31 102 PHE A CA 1
ATOM 732 C C . PHE A 1 102 ? 8.558 3.452 -0.410 1.00 95.31 102 PHE A C 1
ATOM 734 O O . PHE A 1 102 ? 8.495 3.935 0.728 1.00 95.31 102 PHE A O 1
ATOM 741 N N . ALA A 1 103 ? 7.747 3.819 -1.400 1.00 94.25 103 ALA A N 1
ATOM 742 C CA . ALA A 1 103 ? 6.669 4.783 -1.234 1.00 94.25 103 ALA A CA 1
ATOM 743 C C . ALA A 1 103 ? 5.409 4.373 -2.004 1.00 94.25 103 ALA A C 1
ATOM 745 O O . ALA A 1 103 ? 5.494 3.857 -3.115 1.00 94.25 103 ALA A O 1
ATOM 746 N N . VAL A 1 104 ? 4.234 4.660 -1.445 1.00 95.19 104 VAL A N 1
ATOM 747 C CA . VAL A 1 104 ? 2.955 4.637 -2.162 1.00 95.19 104 VAL A CA 1
ATOM 748 C C . VAL A 1 104 ? 2.516 6.074 -2.373 1.00 95.19 104 VAL A C 1
ATOM 750 O O . VAL A 1 104 ? 2.274 6.788 -1.402 1.00 95.19 104 VAL A O 1
ATOM 753 N N . ILE A 1 105 ? 2.419 6.504 -3.626 1.00 93.06 105 ILE A N 1
ATOM 754 C CA . ILE A 1 105 ? 2.034 7.870 -3.991 1.00 93.06 105 ILE A CA 1
ATOM 755 C C . ILE A 1 105 ? 0.922 7.771 -5.024 1.00 93.06 105 ILE A C 1
ATOM 757 O O . ILE A 1 105 ? 1.108 7.172 -6.083 1.00 93.06 105 ILE A O 1
ATOM 761 N N . ASN A 1 106 ? -0.245 8.343 -4.715 1.00 90.06 106 ASN A N 1
ATOM 762 C CA . ASN A 1 106 ? -1.406 8.344 -5.616 1.00 90.06 106 ASN A CA 1
ATOM 763 C C . ASN A 1 106 ? -1.767 6.937 -6.147 1.00 90.06 106 ASN A C 1
ATOM 765 O O . ASN A 1 106 ? -2.072 6.761 -7.324 1.00 90.06 106 ASN A O 1
ATOM 769 N N . GLY A 1 107 ? -1.681 5.922 -5.280 1.00 88.25 107 GLY A N 1
ATOM 770 C CA . GLY A 1 107 ? -1.990 4.526 -5.615 1.00 88.25 107 GLY A CA 1
ATOM 771 C C . GLY A 1 107 ? -0.894 3.774 -6.381 1.00 88.25 107 GLY A C 1
ATOM 772 O O . GLY A 1 107 ? -1.083 2.602 -6.694 1.00 88.25 107 GLY A O 1
ATOM 773 N N . GLN A 1 108 ? 0.247 4.406 -6.665 1.00 91.75 108 GLN A N 1
ATOM 774 C CA . GLN A 1 108 ? 1.395 3.764 -7.306 1.00 91.75 108 GLN A CA 1
ATOM 775 C C . GLN A 1 108 ? 2.484 3.461 -6.282 1.00 91.75 108 GLN A C 1
ATOM 777 O O . GLN A 1 108 ? 2.799 4.297 -5.437 1.00 91.75 108 GLN A O 1
ATOM 782 N N . VAL A 1 109 ? 3.063 2.266 -6.380 1.00 94.75 109 VAL A N 1
ATOM 783 C CA . VAL A 1 109 ? 4.208 1.850 -5.570 1.00 94.75 109 VAL A CA 1
ATOM 784 C C . VAL A 1 109 ? 5.495 2.243 -6.290 1.00 94.75 109 VAL A C 1
ATOM 786 O O . VAL A 1 109 ? 5.713 1.860 -7.438 1.00 94.75 109 VAL A O 1
ATOM 789 N N . PHE A 1 110 ? 6.363 2.960 -5.589 1.00 94.12 110 PHE A N 1
ATOM 790 C CA . PHE A 1 110 ? 7.709 3.315 -6.014 1.00 94.12 110 PHE A CA 1
ATOM 791 C C . PHE A 1 110 ? 8.706 2.544 -5.158 1.00 94.12 110 PHE A C 1
ATOM 793 O O . PHE A 1 110 ? 8.658 2.618 -3.931 1.00 94.12 110 PHE A O 1
ATOM 800 N N . MET A 1 111 ? 9.608 1.814 -5.811 1.00 94.88 111 MET A N 1
ATOM 801 C CA . MET A 1 111 ? 10.700 1.094 -5.161 1.00 94.88 111 MET A CA 1
ATOM 802 C C . MET A 1 111 ? 12.015 1.452 -5.840 1.00 94.88 111 MET A C 1
ATOM 804 O O . MET A 1 111 ? 12.117 1.361 -7.061 1.00 94.88 111 MET A O 1
ATOM 808 N N . SER A 1 112 ? 13.012 1.855 -5.050 1.00 90.94 112 SER A N 1
ATOM 809 C CA . SER A 1 112 ? 14.346 2.198 -5.570 1.00 90.94 112 SER A CA 1
ATOM 810 C C . SER A 1 112 ? 15.168 0.942 -5.887 1.00 90.94 112 SER A C 1
ATOM 812 O O . SER A 1 112 ? 15.786 0.831 -6.942 1.00 90.94 112 SER A O 1
ATOM 814 N N . SER A 1 113 ? 15.134 -0.043 -4.987 1.00 90.19 113 SER A N 1
ATOM 815 C CA . SER A 1 113 ? 15.726 -1.371 -5.172 1.00 90.19 113 SER A CA 1
ATOM 816 C C . SER A 1 113 ? 14.987 -2.392 -4.304 1.00 90.19 113 SER A C 1
ATOM 818 O O . SER A 1 113 ? 14.352 -2.020 -3.316 1.00 90.19 113 SER A O 1
ATOM 820 N N . ALA A 1 114 ? 15.048 -3.673 -4.675 1.00 92.00 114 ALA A N 1
ATOM 821 C CA . ALA A 1 114 ? 14.450 -4.766 -3.912 1.00 92.00 114 ALA A CA 1
ATOM 822 C C . ALA A 1 114 ? 15.344 -6.013 -3.972 1.00 92.00 114 ALA A C 1
ATOM 824 O O . ALA A 1 114 ? 15.779 -6.415 -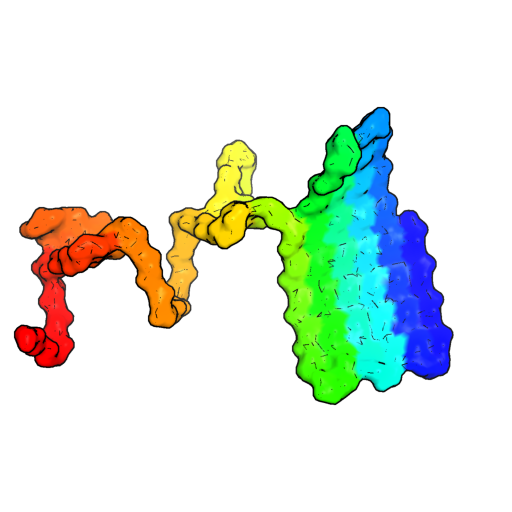5.051 1.00 92.00 114 ALA A O 1
ATOM 825 N N . PHE A 1 115 ? 15.595 -6.635 -2.818 1.00 92.88 115 PHE A N 1
ATOM 826 C CA . PHE A 1 115 ? 16.196 -7.966 -2.725 1.00 92.88 115 PHE A CA 1
ATOM 827 C C . PHE A 1 115 ? 15.083 -8.972 -2.427 1.00 92.88 115 PHE A C 1
ATOM 829 O O . PHE A 1 115 ? 14.471 -8.923 -1.362 1.00 92.88 115 PHE A O 1
ATOM 836 N N . ILE A 1 116 ? 14.782 -9.841 -3.392 1.00 94.12 116 ILE A N 1
ATOM 837 C CA . ILE A 1 116 ? 13.666 -10.789 -3.329 1.00 94.12 116 ILE A CA 1
ATOM 838 C C . ILE A 1 116 ? 14.259 -12.196 -3.288 1.00 94.12 116 ILE A C 1
ATOM 840 O O . ILE A 1 116 ? 14.897 -12.612 -4.251 1.00 94.12 116 ILE A O 1
ATOM 844 N N . GLN A 1 117 ? 14.071 -12.909 -2.173 1.00 95.50 117 GLN A N 1
ATOM 845 C CA . GLN A 1 117 ? 14.584 -14.275 -2.016 1.00 95.50 117 GLN A CA 1
ATOM 846 C C . GLN A 1 117 ? 13.875 -15.255 -2.959 1.00 95.50 117 GLN A C 1
ATOM 848 O O . GLN A 1 117 ? 14.535 -16.047 -3.623 1.00 95.50 117 GLN A O 1
ATOM 853 N N . ASP A 1 118 ? 12.545 -15.178 -3.019 1.00 95.88 118 ASP A N 1
ATOM 854 C CA . ASP A 1 118 ? 11.709 -15.948 -3.937 1.00 95.88 118 ASP A CA 1
ATOM 855 C C . ASP A 1 118 ? 10.575 -15.054 -4.456 1.00 95.88 118 ASP A C 1
ATOM 857 O O . ASP A 1 118 ? 9.830 -14.452 -3.677 1.00 95.88 118 ASP A O 1
ATOM 861 N N . GLY A 1 119 ? 10.507 -14.891 -5.777 1.00 94.31 119 GLY A N 1
ATOM 862 C CA . GLY A 1 119 ? 9.616 -13.953 -6.451 1.00 94.31 119 GLY A CA 1
ATOM 863 C C . GLY A 1 119 ? 8.632 -14.680 -7.355 1.00 94.31 119 GLY A C 1
ATOM 864 O O . GLY A 1 119 ? 9.024 -15.250 -8.368 1.00 94.31 119 GLY A O 1
ATOM 865 N N . THR A 1 120 ? 7.340 -14.598 -7.038 1.00 95.62 120 THR A N 1
ATOM 866 C CA . THR A 1 120 ? 6.262 -15.095 -7.904 1.00 95.62 120 THR A CA 1
ATOM 867 C C . THR A 1 120 ? 5.513 -13.926 -8.534 1.00 95.62 120 THR A C 1
ATOM 869 O O . THR A 1 120 ? 5.002 -13.053 -7.835 1.00 95.62 120 THR A O 1
ATOM 872 N N . ILE A 1 121 ? 5.415 -13.924 -9.863 1.00 94.88 121 ILE A N 1
ATOM 873 C CA . ILE A 1 121 ? 4.636 -12.950 -10.633 1.00 94.88 121 ILE A CA 1
ATOM 874 C C . ILE A 1 121 ? 3.645 -13.728 -11.495 1.00 94.88 121 ILE A C 1
ATOM 876 O O . ILE A 1 121 ? 4.041 -14.395 -12.445 1.00 94.88 121 ILE A O 1
ATOM 880 N N . THR A 1 122 ? 2.350 -13.629 -11.186 1.00 97.62 122 THR A N 1
ATOM 881 C CA . THR A 1 122 ? 1.298 -14.279 -11.988 1.00 97.62 122 THR A CA 1
ATOM 882 C C . THR A 1 122 ? 1.158 -13.631 -13.366 1.00 97.62 122 THR A C 1
ATOM 884 O O . THR A 1 122 ? 0.959 -14.324 -14.357 1.00 97.62 122 THR A O 1
ATOM 887 N N . ASN A 1 123 ? 1.271 -12.301 -13.437 1.00 94.69 123 ASN A N 1
ATOM 888 C CA . ASN A 1 123 ? 1.316 -11.545 -14.685 1.00 94.69 123 ASN A CA 1
ATOM 889 C C . ASN A 1 123 ? 1.987 -10.179 -14.461 1.00 94.69 123 ASN A C 1
ATOM 891 O O . ASN A 1 123 ? 1.747 -9.538 -13.438 1.00 94.69 123 ASN A O 1
ATOM 895 N N . ALA A 1 124 ? 2.763 -9.704 -15.438 1.00 94.44 124 ALA A N 1
ATOM 896 C CA . ALA A 1 124 ? 3.351 -8.364 -15.438 1.00 94.44 124 ALA A CA 1
ATOM 897 C C . ALA A 1 124 ? 3.068 -7.642 -16.759 1.00 94.44 124 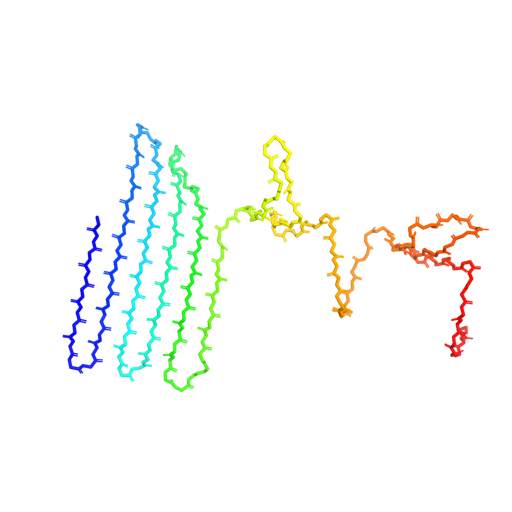ALA A C 1
ATOM 899 O O . ALA A 1 124 ? 3.266 -8.194 -17.839 1.00 94.44 124 ALA A O 1
ATOM 900 N N . LYS A 1 125 ? 2.640 -6.377 -16.677 1.00 95.31 125 LYS A N 1
ATOM 901 C CA . LYS A 1 125 ? 2.565 -5.479 -17.837 1.00 95.31 125 LYS A CA 1
ATOM 902 C C . LYS A 1 125 ? 3.843 -4.654 -17.903 1.00 95.31 125 LYS A C 1
ATOM 904 O O . LYS A 1 125 ? 4.117 -3.875 -16.995 1.00 95.31 125 LYS A O 1
ATOM 909 N N . ILE A 1 126 ? 4.607 -4.815 -18.979 1.00 95.19 126 ILE A N 1
ATOM 910 C CA . ILE A 1 126 ? 5.879 -4.116 -19.175 1.00 95.19 126 ILE A CA 1
ATOM 911 C C . ILE A 1 126 ? 5.667 -2.918 -20.100 1.00 95.19 126 ILE A C 1
ATOM 913 O O . ILE A 1 126 ? 5.273 -3.071 -21.253 1.00 95.19 126 ILE A O 1
ATOM 917 N N . GLY A 1 127 ? 5.928 -1.715 -19.581 1.00 95.69 127 GLY A N 1
ATOM 918 C CA . GLY A 1 127 ? 5.717 -0.465 -20.315 1.00 95.69 127 GLY A CA 1
ATOM 919 C C . GLY A 1 127 ? 6.784 -0.159 -21.365 1.00 95.69 127 GLY A C 1
ATOM 920 O O . GLY A 1 127 ? 6.475 0.544 -22.315 1.00 95.69 127 GLY A O 1
ATOM 921 N N . ASN A 1 128 ? 8.007 -0.685 -21.208 1.00 96.44 128 ASN A N 1
ATOM 922 C CA . ASN A 1 128 ? 9.144 -0.452 -22.107 1.00 96.44 128 ASN A CA 1
ATOM 923 C C . ASN A 1 128 ? 9.881 -1.748 -22.442 1.00 96.44 128 ASN A C 1
ATOM 925 O O . ASN A 1 128 ? 9.732 -2.269 -23.543 1.00 96.44 128 ASN A O 1
ATOM 929 N N . PHE A 1 129 ? 10.677 -2.259 -21.506 1.00 97.44 129 PHE A N 1
ATOM 930 C CA . PHE A 1 129 ? 11.423 -3.500 -21.659 1.00 97.44 129 PHE A CA 1
ATOM 931 C C . PHE A 1 129 ? 11.780 -4.088 -20.297 1.00 97.44 129 PHE A C 1
ATOM 933 O O . PHE A 1 129 ? 11.759 -3.395 -19.279 1.00 97.44 129 PHE A O 1
ATOM 940 N N . ILE A 1 130 ? 12.149 -5.360 -20.312 1.00 97.56 130 ILE A N 1
ATOM 941 C CA . ILE A 1 130 ? 12.915 -6.025 -19.264 1.00 97.56 130 ILE A CA 1
ATOM 942 C C . ILE A 1 130 ? 14.235 -6.482 -19.892 1.00 97.56 130 ILE A C 1
ATOM 944 O O . ILE A 1 130 ? 14.243 -6.978 -21.019 1.00 97.56 130 ILE A O 1
ATOM 948 N N . GLN A 1 131 ? 15.358 -6.253 -19.216 1.00 97.69 131 GLN A N 1
ATOM 949 C CA . GLN A 1 131 ? 16.683 -6.557 -19.760 1.00 97.69 131 GLN A CA 1
ATOM 950 C C . GLN A 1 131 ? 17.693 -6.862 -18.657 1.00 97.69 131 GLN A C 1
ATOM 952 O O . GLN A 1 131 ? 17.497 -6.476 -17.503 1.00 97.69 131 GLN A O 1
ATOM 957 N N . SER A 1 132 ? 18.803 -7.497 -19.025 1.00 97.62 132 SER A N 1
ATOM 958 C CA . SER A 1 132 ? 19.967 -7.592 -18.149 1.00 97.62 132 SER A CA 1
ATOM 959 C C . SER A 1 132 ? 20.699 -6.250 -18.035 1.00 97.62 132 SER A C 1
ATOM 961 O O . SER A 1 132 ? 20.699 -5.428 -18.953 1.00 97.62 132 SER A O 1
ATOM 963 N N . ASN A 1 133 ? 21.389 -6.043 -16.911 1.00 96.88 133 ASN A N 1
ATOM 964 C CA . ASN A 1 133 ? 22.149 -4.812 -16.658 1.00 96.88 133 ASN A CA 1
ATOM 965 C C . ASN A 1 133 ? 23.285 -4.574 -17.671 1.00 96.88 133 ASN A C 1
ATOM 967 O O . ASN A 1 133 ? 23.695 -3.439 -17.871 1.00 96.88 133 ASN A O 1
ATOM 971 N N . ASN A 1 134 ? 23.797 -5.631 -18.306 1.00 96.94 134 ASN A N 1
ATOM 972 C CA . ASN A 1 134 ? 24.909 -5.589 -19.261 1.00 96.94 134 ASN A CA 1
ATOM 973 C C . ASN A 1 134 ? 24.470 -5.658 -20.737 1.00 96.94 134 ASN A C 1
ATOM 975 O O . ASN A 1 134 ? 25.286 -6.003 -21.590 1.00 96.94 134 ASN A O 1
ATOM 979 N N . TYR A 1 135 ? 23.191 -5.418 -21.038 1.00 97.81 135 TYR A N 1
ATOM 980 C CA . TYR A 1 135 ? 22.675 -5.516 -22.402 1.00 97.81 135 TYR A CA 1
ATOM 981 C C . TYR A 1 135 ? 23.333 -4.502 -23.355 1.00 97.81 135 TYR A C 1
ATOM 983 O O . TYR A 1 135 ? 23.307 -3.296 -23.106 1.00 97.81 135 TYR A O 1
ATOM 991 N N . VAL A 1 136 ? 23.866 -5.002 -24.471 1.00 97.12 136 VAL A N 1
ATOM 992 C CA . VAL A 1 136 ? 24.364 -4.234 -25.620 1.00 97.12 136 VAL A CA 1
ATOM 993 C C . VAL A 1 136 ? 23.839 -4.919 -26.876 1.00 97.12 136 VAL A C 1
ATOM 995 O O . VAL A 1 136 ? 24.144 -6.090 -27.098 1.00 97.12 136 VAL A O 1
ATOM 998 N N . ALA A 1 137 ? 23.064 -4.190 -27.684 1.00 96.69 137 ALA A N 1
ATOM 999 C CA . ALA A 1 137 ? 22.414 -4.734 -28.875 1.00 96.69 137 ALA A CA 1
ATOM 1000 C C . ALA A 1 137 ? 23.419 -5.432 -29.810 1.00 96.69 137 ALA A C 1
ATOM 1002 O O . ALA A 1 137 ? 24.453 -4.857 -30.161 1.00 96.69 137 ALA A O 1
ATOM 1003 N N . GLY A 1 138 ? 23.107 -6.669 -30.193 1.00 95.94 138 GLY A N 1
ATOM 1004 C CA . GLY A 1 138 ? 23.914 -7.521 -31.066 1.00 95.94 138 GLY A CA 1
ATOM 1005 C C . GLY A 1 138 ? 25.240 -8.008 -30.472 1.00 95.94 138 GLY A C 1
ATOM 1006 O O . GLY A 1 138 ? 26.093 -8.463 -31.232 1.00 95.94 138 GLY A O 1
ATOM 1007 N N . SER A 1 139 ? 25.464 -7.865 -29.160 1.00 96.69 139 SER A N 1
ATOM 1008 C CA . SER A 1 139 ? 26.764 -8.163 -28.540 1.00 96.69 139 SER A CA 1
ATOM 1009 C C . SER A 1 139 ? 26.675 -8.856 -27.177 1.00 96.69 139 SER A C 1
ATOM 1011 O O . SER A 1 139 ? 27.319 -9.885 -26.965 1.00 96.69 139 SER A O 1
ATOM 1013 N N . ALA A 1 140 ? 25.892 -8.328 -26.230 1.00 97.06 140 ALA A N 1
ATOM 1014 C CA . ALA A 1 140 ? 25.887 -8.822 -24.852 1.00 97.06 140 ALA A CA 1
ATOM 1015 C C . ALA A 1 140 ? 24.507 -8.747 -24.188 1.00 97.06 140 ALA A C 1
ATOM 1017 O O . ALA A 1 140 ? 23.690 -7.882 -24.487 1.00 97.06 140 ALA A O 1
ATOM 1018 N N . GLY A 1 141 ? 24.268 -9.644 -23.227 1.00 97.56 141 GLY A N 1
ATOM 1019 C CA . GLY A 1 141 ? 23.058 -9.646 -22.405 1.00 97.56 141 GLY A CA 1
ATOM 1020 C C . GLY A 1 141 ? 21.794 -10.099 -23.140 1.00 97.56 141 GLY A C 1
ATOM 1021 O O . GLY A 1 141 ? 21.858 -10.774 -24.174 1.00 97.56 141 GLY A O 1
ATOM 1022 N N . TRP A 1 142 ? 20.642 -9.753 -22.565 1.00 98.12 142 TRP A N 1
ATOM 1023 C CA . TRP A 1 142 ? 19.323 -10.037 -23.129 1.00 98.12 142 TRP A CA 1
ATOM 1024 C C . TRP A 1 142 ? 18.335 -8.897 -22.878 1.00 98.12 142 TRP A C 1
ATOM 1026 O O . TRP A 1 142 ? 18.471 -8.160 -21.898 1.00 98.12 142 TRP A O 1
ATOM 1036 N N . ARG A 1 143 ? 17.324 -8.782 -23.743 1.00 98.19 143 ARG A N 1
ATOM 1037 C CA . ARG A 1 143 ? 16.235 -7.802 -23.641 1.00 98.19 143 ARG A CA 1
ATOM 1038 C C . ARG A 1 143 ? 14.950 -8.340 -24.266 1.00 98.19 143 ARG A C 1
ATOM 1040 O O . ARG A 1 143 ? 14.993 -8.934 -25.335 1.00 98.19 143 ARG A O 1
ATOM 1047 N N . ILE A 1 144 ? 13.812 -8.062 -23.632 1.00 97.56 144 ILE A N 1
ATOM 1048 C CA . ILE A 1 144 ? 12.462 -8.252 -24.183 1.00 97.56 144 ILE A CA 1
ATOM 1049 C C . ILE A 1 144 ? 11.734 -6.913 -24.083 1.00 97.56 144 ILE A C 1
ATOM 1051 O O . ILE A 1 144 ? 11.673 -6.335 -22.994 1.00 97.56 144 ILE A O 1
ATOM 1055 N N . ASP A 1 145 ? 11.199 -6.398 -25.188 1.00 96.81 145 ASP A N 1
ATOM 1056 C CA . ASP A 1 145 ? 10.522 -5.098 -25.221 1.00 96.81 145 ASP A CA 1
ATOM 1057 C C . ASP A 1 145 ? 9.004 -5.176 -25.460 1.00 96.81 145 ASP A C 1
ATOM 1059 O O . ASP A 1 145 ? 8.446 -6.200 -25.851 1.00 96.81 145 ASP A O 1
ATOM 1063 N N . LYS A 1 146 ? 8.323 -4.049 -25.219 1.00 97.00 146 LYS A N 1
ATOM 1064 C CA . LYS A 1 146 ? 6.873 -3.883 -25.407 1.00 97.00 146 LYS A CA 1
ATOM 1065 C C . LYS A 1 146 ? 6.408 -4.056 -26.859 1.00 97.00 146 LYS A C 1
ATOM 1067 O O . LYS A 1 146 ? 5.211 -4.178 -27.096 1.00 97.00 146 LYS A O 1
ATOM 1072 N N . GLY A 1 147 ? 7.323 -3.939 -27.823 1.00 95.94 147 GLY A N 1
ATOM 1073 C CA . GLY A 1 147 ? 7.063 -4.097 -29.253 1.00 95.94 147 GLY A CA 1
ATOM 1074 C C . GLY A 1 147 ? 7.079 -5.557 -29.700 1.00 95.94 147 GLY A C 1
ATOM 1075 O O . GLY A 1 147 ? 6.765 -5.826 -30.855 1.00 95.94 147 GLY A O 1
ATOM 1076 N N . GLY A 1 148 ? 7.408 -6.486 -28.797 1.00 94.31 148 GLY A N 1
ATOM 1077 C CA . GLY A 1 148 ? 7.470 -7.917 -29.074 1.00 94.31 148 GLY A CA 1
ATOM 1078 C C . GLY A 1 148 ? 8.845 -8.400 -29.535 1.00 94.31 148 GLY A C 1
ATOM 1079 O O . GLY A 1 148 ? 8.985 -9.584 -29.830 1.00 94.31 148 GLY A O 1
ATOM 1080 N N . ASN A 1 149 ? 9.865 -7.534 -29.574 1.00 95.88 149 ASN A N 1
ATOM 1081 C CA . ASN A 1 149 ? 11.222 -7.982 -29.879 1.00 95.88 149 ASN A CA 1
ATOM 1082 C C . ASN A 1 149 ? 11.842 -8.644 -28.647 1.00 95.88 149 ASN A C 1
ATOM 1084 O O . ASN A 1 149 ? 11.714 -8.145 -27.524 1.00 95.88 149 ASN A O 1
ATOM 1088 N N . ALA A 1 150 ? 12.570 -9.732 -28.878 1.00 96.88 150 ALA A N 1
ATOM 1089 C CA . ALA A 1 150 ? 13.385 -10.383 -27.870 1.00 96.88 150 ALA A CA 1
ATOM 1090 C C . ALA A 1 150 ? 14.777 -10.679 -28.443 1.00 96.88 150 ALA A C 1
ATOM 1092 O O . ALA A 1 150 ? 14.896 -11.316 -29.488 1.00 96.88 150 ALA A O 1
ATOM 1093 N N . GLU A 1 151 ? 15.822 -10.225 -27.754 1.00 97.62 151 GLU A N 1
ATOM 1094 C CA . GLU A 1 151 ? 17.221 -10.492 -28.089 1.00 97.62 151 GLU A CA 1
ATOM 1095 C C . GLU A 1 151 ? 17.885 -11.228 -26.926 1.00 97.62 151 GLU A C 1
ATOM 1097 O O . GLU A 1 151 ? 17.812 -10.785 -25.777 1.00 97.62 151 GLU A O 1
ATOM 1102 N N . PHE A 1 152 ? 18.560 -12.338 -27.223 1.00 97.44 152 PHE A N 1
ATOM 1103 C CA . PHE A 1 152 ? 19.370 -13.074 -26.260 1.00 97.44 152 PHE A CA 1
ATOM 1104 C C . PHE A 1 152 ? 20.697 -13.489 -26.906 1.00 97.44 152 PHE A C 1
ATOM 1106 O O . PHE A 1 152 ? 20.709 -14.333 -27.799 1.00 97.44 152 PHE A O 1
ATOM 1113 N N . ASN A 1 153 ? 21.820 -12.940 -26.435 1.00 95.19 153 ASN A N 1
ATOM 1114 C CA . ASN A 1 153 ? 23.124 -13.152 -27.081 1.00 95.19 153 ASN A CA 1
ATOM 1115 C C . ASN A 1 153 ? 23.776 -14.516 -26.767 1.00 95.19 153 ASN A C 1
ATOM 1117 O O . ASN A 1 153 ? 24.630 -14.965 -27.517 1.00 95.19 153 ASN A O 1
ATOM 1121 N N . ASN A 1 154 ? 23.377 -15.195 -25.683 1.00 91.19 154 ASN A N 1
ATOM 1122 C CA . ASN A 1 154 ? 23.929 -16.496 -25.264 1.00 91.19 154 ASN A CA 1
ATOM 1123 C C . ASN A 1 154 ? 22.848 -17.397 -24.635 1.00 91.19 154 ASN A C 1
ATOM 1125 O O . ASN A 1 154 ? 22.999 -17.895 -23.518 1.00 91.19 154 ASN A O 1
ATOM 1129 N N . ILE A 1 155 ? 21.703 -17.547 -25.308 1.00 93.69 155 ILE A N 1
ATOM 1130 C CA . ILE A 1 155 ? 20.580 -18.338 -24.785 1.00 93.69 155 ILE A CA 1
ATOM 1131 C C . ILE A 1 155 ? 20.830 -19.847 -24.891 1.00 93.69 155 ILE A C 1
ATOM 1133 O O . ILE A 1 155 ? 21.241 -20.356 -25.929 1.00 93.69 155 ILE A O 1
ATOM 1137 N N . VAL A 1 156 ? 20.481 -20.579 -23.832 1.00 93.06 156 VAL A N 1
ATOM 1138 C CA . VAL A 1 156 ? 20.239 -22.027 -23.887 1.00 93.06 156 VAL A CA 1
ATOM 1139 C C . VAL A 1 156 ? 18.733 -22.245 -23.788 1.00 93.06 156 VAL A C 1
ATOM 1141 O O . VAL A 1 156 ? 18.158 -22.140 -22.705 1.00 93.06 156 VAL A O 1
ATOM 1144 N N . ALA A 1 157 ? 18.087 -22.535 -24.916 1.00 91.56 157 ALA A N 1
ATOM 1145 C CA . ALA A 1 157 ? 16.662 -22.856 -24.973 1.00 91.56 157 ALA A CA 1
ATOM 1146 C C . ALA A 1 157 ? 16.448 -24.379 -24.930 1.00 91.56 157 ALA A C 1
ATOM 1148 O O . ALA A 1 157 ? 17.218 -25.139 -25.516 1.00 91.56 157 ALA A O 1
ATOM 1149 N N . ARG A 1 158 ? 15.396 -24.839 -24.244 1.00 91.75 158 ARG A N 1
ATOM 1150 C CA . ARG A 1 158 ? 14.970 -26.251 -24.225 1.00 91.75 158 ARG A CA 1
ATOM 1151 C C . ARG A 1 158 ? 13.478 -26.329 -24.547 1.00 91.75 158 ARG A C 1
ATOM 1153 O O . ARG A 1 158 ? 12.725 -25.470 -24.101 1.00 91.75 158 ARG A O 1
ATOM 1160 N N . GLY A 1 159 ? 13.063 -27.364 -25.277 1.00 92.19 159 GLY A N 1
ATOM 1161 C CA . GLY A 1 159 ? 11.680 -27.551 -25.738 1.00 92.19 159 GLY A CA 1
ATOM 1162 C C . GLY A 1 159 ? 11.536 -27.439 -27.260 1.00 92.19 159 GLY A C 1
ATOM 1163 O O . GLY A 1 159 ? 12.525 -27.266 -27.971 1.00 92.19 159 GLY A O 1
ATOM 1164 N N . ALA A 1 160 ? 10.308 -27.578 -27.766 1.00 89.38 160 ALA A N 1
ATOM 1165 C CA . ALA A 1 160 ? 10.014 -27.467 -29.193 1.00 89.38 160 ALA A CA 1
ATOM 1166 C C . ALA A 1 160 ? 9.875 -25.994 -29.605 1.00 89.38 160 ALA A C 1
ATOM 1168 O O . ALA A 1 160 ? 9.108 -25.249 -29.000 1.00 89.38 160 ALA A O 1
ATOM 1169 N N . CYS A 1 161 ? 10.591 -25.591 -30.654 1.00 85.00 161 CYS A N 1
ATOM 1170 C CA . CYS A 1 161 ? 10.383 -24.310 -31.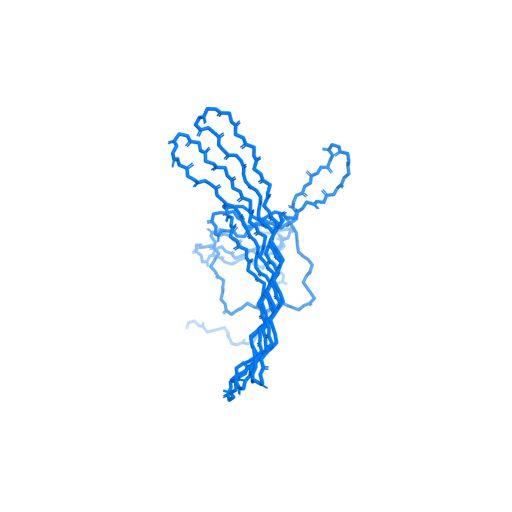319 1.00 85.00 161 CYS A CA 1
ATOM 1171 C C . CYS A 1 161 ? 9.542 -24.580 -32.569 1.00 85.00 161 CYS A C 1
ATOM 1173 O O . CYS A 1 161 ? 10.050 -25.095 -33.566 1.00 85.00 161 CYS A O 1
ATOM 1175 N N . THR A 1 162 ? 8.239 -24.338 -32.480 1.00 84.62 162 THR A N 1
ATOM 1176 C CA . THR A 1 162 ? 7.307 -24.543 -33.592 1.00 84.62 162 THR A CA 1
ATOM 1177 C C . THR A 1 162 ? 7.002 -23.216 -34.259 1.00 84.62 162 THR A C 1
ATOM 1179 O O . THR A 1 162 ? 6.903 -22.188 -33.591 1.00 84.62 162 THR A O 1
ATOM 1182 N N . ARG A 1 163 ? 6.866 -23.257 -35.579 1.00 74.38 163 ARG A N 1
ATOM 1183 C CA . ARG A 1 163 ? 6.454 -22.119 -36.391 1.00 74.38 163 ARG A CA 1
ATOM 1184 C C . ARG A 1 163 ? 4.936 -22.004 -36.434 1.00 74.38 163 ARG A C 1
ATOM 1186 O O . ARG A 1 163 ? 4.289 -23.072 -36.486 1.00 74.38 163 ARG A O 1
#

Sequence (163 aa):
MVKTTVAEVDKALAELSTTVQAQIDDVTATLEDKLTATVDATGATAIHTLKAGVRINGIMYNAGMSIAVLAEAGKPVVTRVGFNANQFVLMSGSGDTQYSPFAVINGQVFMSSAFIQDGTITNAKIGNFIQSNNYVAGSAGWRIDKGGNAEFNNIVARGACTR

pLDDT: mean 93.92, std 4.97, range [71.44, 98.44]

Radius of gyration: 26.09 Å; chains: 1; bounding box: 50×60×70 Å

Foldseek 3Di:
DDWDWDDDPFKTKTKDKDKDWDDDDQKIKIWIWIWIWMGGPFWIKTKIKIKTWMGDPNDIDIKIWMWMWTTGPPDDIDTDIDIDHQKDFDWDDDDPDIDTQWMQHNNDIDGPDDDDPDDDDPDDDDPFKDWDPPDDPPPDTWMATPVGDTDGNDDDDDDDDDD

Secondary structure (DSSP, 8-state):
-EEEEEEETTEEEEEEEEEEEEEETTEEEEEEEEEEEEEETTEEEEEEEEEEEEEETTEEEEEEEEEEEEEETTS--EEEEEEE-SEEEEEEEETTEEEEEEEEETTEEEES----SS---S----SSEEE-TT-BTTTBSEEEETTS-EEETT----S----

Organism: NCBI:txid158877